Protein AF-A0A139NSR2-F1 (afdb_monomer_lite)

InterPro domains:
  IPR011004 Trimeric LpxA-like superfamily [SSF51161] (2-36)
  IPR039369 Galactoside O-acetyltransferase LacA-like [PTHR43017] (2-36)

Organism: Streptococcus oralis (NCBI:txid1303)

pLDDT: mean 91.3, std 7.59, range [63.25, 97.0]

Radius of gyration: 11.12 Å; chains: 1; bounding box: 16×28×26 Å

Foldseek 3Di:
DAEDPPECDPDDDDPQFYWYDVPIDTPGGHDPVVVVDDPPD

Structure (mmCIF, N/CA/C/O backbone):
data_AF-A0A139NSR2-F1
#
_entry.id   AF-A0A139NSR2-F1
#
loop_
_atom_site.group_PDB
_atom_site.id
_atom_site.type_symbol
_atom_site.label_atom_id
_atom_site.label_alt_id
_atom_site.label_comp_id
_atom_site.label_asym_id
_atom_site.label_entity_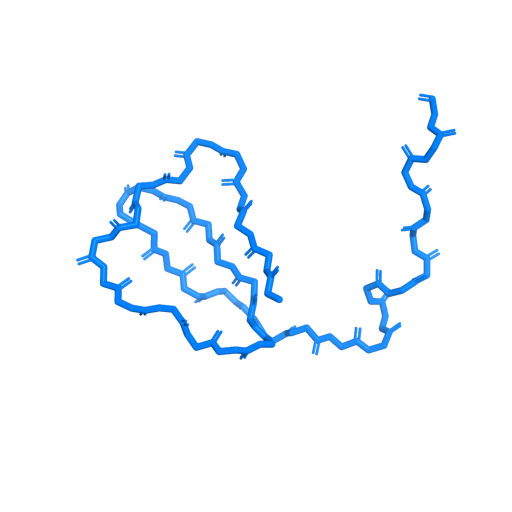id
_atom_site.label_seq_id
_atom_site.pdbx_PDB_ins_code
_atom_site.Cartn_x
_atom_site.Cartn_y
_atom_site.Cartn_z
_atom_site.occupancy
_atom_site.B_iso_or_equiv
_atom_site.auth_seq_id
_atom_site.auth_comp_id
_atom_site.auth_asym_id
_atom_site.auth_atom_id
_atom_site.pdbx_PDB_model_num
ATOM 1 N N . MET A 1 1 ? -8.479 1.179 0.319 1.00 85.19 1 MET A N 1
ATOM 2 C CA . MET A 1 1 ? -7.068 1.024 -0.110 1.00 85.19 1 MET A CA 1
ATOM 3 C C . MET A 1 1 ? -6.442 2.402 -0.269 1.00 85.19 1 MET A C 1
ATOM 5 O O . MET A 1 1 ? -7.187 3.341 -0.524 1.00 85.19 1 MET A O 1
ATOM 9 N N . VAL A 1 2 ? -5.123 2.529 -0.110 1.00 93.44 2 VAL A N 1
ATOM 10 C CA . VAL A 1 2 ? -4.389 3.803 -0.243 1.00 93.44 2 VAL A CA 1
ATOM 11 C C . VAL A 1 2 ? -3.185 3.611 -1.166 1.00 93.44 2 VAL A C 1
ATOM 13 O O . VAL A 1 2 ? -2.428 2.653 -1.000 1.00 93.44 2 VAL A O 1
ATOM 16 N N . ILE A 1 3 ? -2.994 4.540 -2.108 1.00 94.44 3 ILE A N 1
ATOM 17 C CA . ILE A 1 3 ? -1.833 4.589 -3.007 1.00 94.44 3 ILE A CA 1
ATOM 18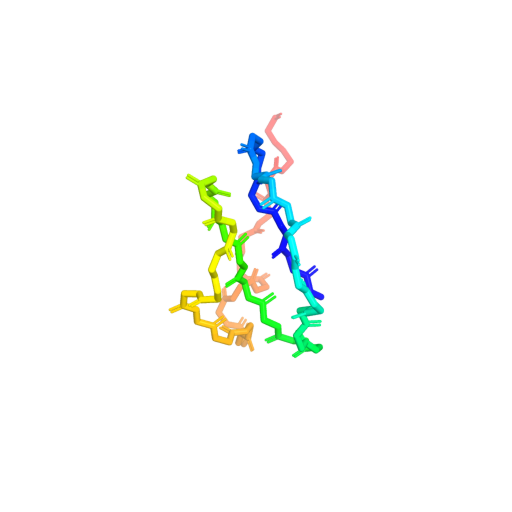 C C . ILE A 1 3 ? -1.085 5.900 -2.761 1.00 94.44 3 ILE A C 1
ATOM 20 O O . ILE A 1 3 ? -1.672 6.976 -2.855 1.00 94.44 3 ILE A O 1
ATOM 24 N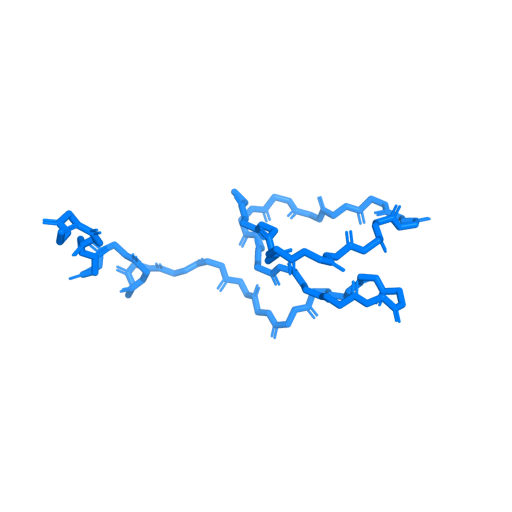 N . GLY A 1 4 ? 0.208 5.820 -2.446 1.00 93.19 4 GLY A N 1
ATOM 25 C CA . GLY A 1 4 ? 1.035 7.015 -2.259 1.00 93.19 4 GLY A CA 1
ATOM 26 C C . GLY A 1 4 ? 1.261 7.776 -3.566 1.00 93.19 4 GLY A C 1
ATOM 27 O O . GLY A 1 4 ? 1.410 7.168 -4.631 1.00 93.19 4 GLY A O 1
ATOM 28 N N . GLY A 1 5 ? 1.338 9.105 -3.489 1.00 95.00 5 GLY A N 1
ATOM 29 C CA . GLY A 1 5 ? 1.663 9.952 -4.639 1.00 95.00 5 GLY A CA 1
ATOM 30 C C . GLY A 1 5 ? 2.988 9.548 -5.300 1.00 95.00 5 GLY A C 1
ATOM 31 O O . GLY A 1 5 ? 3.945 9.183 -4.620 1.00 95.00 5 GLY A O 1
ATOM 32 N N . GLY A 1 6 ? 3.032 9.579 -6.635 1.00 93.94 6 GLY A N 1
ATOM 33 C CA . GLY A 1 6 ? 4.212 9.184 -7.417 1.00 93.94 6 GLY A CA 1
ATOM 34 C C . GLY A 1 6 ? 4.408 7.671 -7.588 1.00 93.94 6 GLY A C 1
ATOM 35 O O . GLY A 1 6 ? 5.439 7.245 -8.106 1.00 93.94 6 GLY A O 1
ATOM 36 N N . SER A 1 7 ? 3.442 6.848 -7.170 1.00 96.62 7 SER A N 1
ATOM 37 C CA . SER A 1 7 ? 3.524 5.397 -7.357 1.00 96.62 7 SER A CA 1
ATOM 38 C C . SER A 1 7 ? 3.201 4.974 -8.790 1.00 96.62 7 SER A C 1
ATOM 40 O O . SER A 1 7 ? 2.280 5.506 -9.404 1.00 96.62 7 SER A O 1
ATOM 42 N N . VAL A 1 8 ? 3.908 3.960 -9.297 1.00 96.75 8 VAL A N 1
ATOM 43 C CA . VAL A 1 8 ? 3.624 3.336 -10.602 1.00 96.75 8 VAL A CA 1
ATOM 44 C C . VAL A 1 8 ? 3.161 1.906 -10.367 1.00 96.75 8 VAL A C 1
ATOM 46 O O . VAL A 1 8 ? 3.953 1.016 -10.046 1.00 96.75 8 VAL A O 1
ATOM 49 N N . VAL A 1 9 ? 1.851 1.703 -10.472 1.00 95.38 9 VAL A N 1
ATOM 50 C CA . VAL A 1 9 ? 1.202 0.415 -10.221 1.00 95.38 9 VAL A CA 1
ATOM 51 C C . VAL A 1 9 ? 1.330 -0.462 -11.460 1.00 95.38 9 VAL A C 1
ATOM 53 O O . VAL A 1 9 ? 0.821 -0.128 -12.523 1.00 95.38 9 VAL A O 1
ATOM 56 N N . VAL A 1 10 ? 2.038 -1.581 -11.313 1.00 96.62 10 VAL A N 1
ATOM 57 C CA . VAL A 1 10 ? 2.320 -2.528 -12.409 1.00 96.62 10 VAL A CA 1
ATOM 58 C C . VAL A 1 10 ? 1.641 -3.889 -12.222 1.00 96.62 10 VAL A C 1
ATOM 60 O O . VAL A 1 10 ? 1.784 -4.765 -13.069 1.00 96.62 10 VAL A O 1
ATOM 63 N N . LYS A 1 11 ? 0.952 -4.090 -11.093 1.00 93.94 11 LYS A N 1
ATOM 64 C CA . LYS A 1 11 ? 0.237 -5.315 -10.703 1.00 93.94 11 LYS A CA 1
ATOM 65 C C . LYS A 1 11 ? -0.952 -4.943 -9.822 1.00 93.94 11 LYS A C 1
ATOM 67 O O . LYS A 1 11 ? -0.943 -3.866 -9.226 1.00 93.94 11 LYS A O 1
ATOM 72 N N . ASP A 1 12 ? -1.916 -5.849 -9.708 1.00 95.62 12 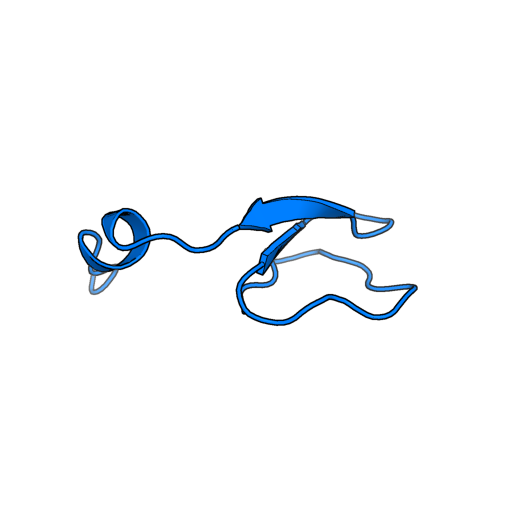ASP A N 1
ATOM 73 C CA . ASP A 1 12 ? -3.072 -5.671 -8.833 1.00 95.62 12 ASP A CA 1
ATOM 74 C C . ASP A 1 12 ? -2.661 -5.454 -7.376 1.00 95.62 12 ASP A C 1
ATOM 76 O O . ASP A 1 12 ? -1.685 -6.030 -6.880 1.00 95.62 12 ASP A O 1
ATOM 80 N N . ILE A 1 13 ? -3.429 -4.605 -6.693 1.00 94.31 13 ILE A N 1
ATOM 81 C CA . ILE A 1 13 ? -3.211 -4.257 -5.293 1.00 94.31 13 ILE A CA 1
ATOM 82 C C . ILE A 1 13 ? -4.393 -4.780 -4.477 1.00 94.31 13 ILE A C 1
ATOM 84 O O . ILE A 1 13 ? -5.532 -4.449 -4.800 1.00 94.31 13 ILE A O 1
ATOM 88 N N . PRO A 1 14 ? -4.145 -5.579 -3.425 1.00 93.81 14 PRO A N 1
ATOM 89 C CA . PRO A 1 14 ? -5.208 -6.125 -2.598 1.00 93.81 14 PRO A CA 1
ATOM 90 C C . PRO A 1 14 ? -5.971 -5.023 -1.857 1.00 93.81 14 PRO A C 1
ATOM 92 O O . PRO A 1 14 ? -5.398 -4.002 -1.453 1.00 93.81 14 PRO A O 1
ATOM 95 N N . ASP A 1 15 ? -7.258 -5.266 -1.618 1.00 94.88 15 ASP A N 1
ATOM 96 C CA . ASP A 1 15 ? -8.093 -4.410 -0.782 1.00 94.88 15 ASP A CA 1
ATOM 97 C C . ASP A 1 15 ? -7.486 -4.217 0.613 1.00 94.88 15 ASP A C 1
ATOM 99 O O . ASP A 1 15 ? -6.711 -5.034 1.111 1.00 94.88 15 ASP A O 1
ATOM 103 N N . ASN A 1 16 ? -7.848 -3.111 1.266 1.00 94.56 16 ASN A N 1
ATOM 104 C CA . ASN A 1 16 ? -7.377 -2.776 2.616 1.00 94.56 16 ASN A CA 1
ATOM 105 C C . ASN A 1 16 ? -5.848 -2.749 2.771 1.00 94.56 16 ASN A C 1
ATOM 107 O O . ASN A 1 16 ? -5.330 -3.006 3.854 1.00 94.56 16 ASN A O 1
ATOM 111 N N . SER A 1 17 ? -5.117 -2.407 1.712 1.00 95.56 17 SER A N 1
ATOM 112 C CA . SER A 1 17 ? -3.666 -2.248 1.762 1.00 95.56 17 SER A CA 1
ATOM 113 C C . SER A 1 17 ? -3.218 -0.811 1.494 1.00 95.56 17 SER A C 1
ATOM 115 O O . SER A 1 17 ? -3.942 -0.001 0.901 1.00 95.56 17 SER A O 1
ATOM 117 N N . VAL A 1 18 ? -2.018 -0.504 1.985 1.00 95.31 18 VAL A N 1
ATOM 118 C CA . VAL A 1 18 ? -1.265 0.711 1.685 1.00 95.31 18 VAL A CA 1
ATOM 119 C C . VAL A 1 18 ? -0.106 0.317 0.783 1.00 95.31 18 VAL A C 1
ATOM 121 O O . VAL A 1 18 ? 0.717 -0.529 1.155 1.00 95.31 18 VAL A O 1
ATOM 124 N N . ALA A 1 19 ? -0.036 0.927 -0.396 1.00 97.00 19 ALA A N 1
ATOM 125 C CA . ALA A 1 19 ? 0.985 0.630 -1.388 1.00 97.00 19 ALA A CA 1
ATOM 126 C C . ALA A 1 19 ? 1.648 1.899 -1.927 1.00 97.00 19 ALA A C 1
ATOM 128 O O . ALA A 1 19 ? 0.990 2.918 -2.147 1.00 97.00 19 ALA A O 1
ATOM 129 N N . VAL A 1 20 ? 2.967 1.842 -2.124 1.00 96.88 20 VAL A N 1
ATOM 130 C CA . VAL A 1 20 ? 3.766 2.995 -2.564 1.00 96.88 20 VAL A CA 1
ATOM 131 C C . VAL A 1 20 ? 4.921 2.587 -3.482 1.00 96.88 20 VAL A C 1
ATOM 133 O O . VAL A 1 20 ? 5.361 1.435 -3.476 1.00 96.88 20 VAL A O 1
ATOM 136 N N . GLY A 1 21 ? 5.442 3.552 -4.242 1.00 95.62 21 GLY A N 1
ATOM 137 C CA . GLY A 1 21 ? 6.717 3.456 -4.958 1.00 95.62 21 GLY A CA 1
ATOM 138 C C . GLY A 1 21 ? 6.608 3.160 -6.456 1.00 95.62 21 GLY A C 1
ATOM 139 O O . GLY A 1 21 ? 5.524 2.975 -7.009 1.00 95.62 21 GLY A O 1
ATOM 140 N N . ASN A 1 22 ? 7.764 3.118 -7.118 1.00 96.75 22 ASN A N 1
ATOM 141 C CA . ASN A 1 22 ? 7.912 2.791 -8.534 1.00 96.75 22 ASN A CA 1
ATOM 142 C C . ASN A 1 22 ? 9.043 1.749 -8.707 1.00 96.75 22 ASN A C 1
ATOM 144 O O . ASN A 1 22 ? 10.209 2.114 -8.547 1.00 96.75 22 ASN A O 1
ATOM 148 N N . PRO A 1 23 ? 8.738 0.468 -8.998 1.00 94.31 23 PRO A N 1
ATOM 149 C CA . PRO A 1 23 ? 7.394 -0.107 -9.121 1.00 94.31 23 PRO A CA 1
ATOM 150 C C . PRO A 1 23 ? 6.670 -0.186 -7.765 1.00 94.31 23 PRO A C 1
ATOM 152 O O . PRO A 1 23 ? 7.305 -0.389 -6.728 1.00 94.31 23 PRO A O 1
ATOM 155 N N . CYS A 1 24 ? 5.342 -0.033 -7.775 1.00 96.81 24 CYS A N 1
ATOM 156 C CA . CYS A 1 24 ? 4.514 0.017 -6.567 1.00 96.81 24 CYS A CA 1
ATOM 157 C C . CYS A 1 24 ? 4.521 -1.317 -5.805 1.00 96.81 24 CYS A C 1
ATOM 159 O O . CYS A 1 24 ? 4.392 -2.387 -6.407 1.00 96.81 24 CYS A O 1
ATOM 161 N N . LYS A 1 25 ? 4.659 -1.253 -4.475 1.00 95.81 25 LYS A N 1
ATOM 162 C CA . LYS A 1 25 ? 4.647 -2.413 -3.572 1.00 95.81 25 LYS A CA 1
ATOM 163 C C . LYS A 1 25 ? 3.742 -2.156 -2.373 1.00 95.81 25 LYS A C 1
ATOM 165 O O . LYS A 1 25 ? 3.712 -1.047 -1.840 1.00 95.81 25 LYS A O 1
ATOM 170 N N . VAL A 1 26 ? 3.051 -3.203 -1.924 1.00 96.06 26 VAL A N 1
ATOM 171 C CA . VAL A 1 26 ? 2.302 -3.190 -0.661 1.00 96.06 26 VAL A CA 1
ATOM 172 C C . VAL A 1 26 ? 3.293 -3.141 0.497 1.00 96.06 26 VAL A C 1
ATOM 174 O O . VAL A 1 26 ? 4.184 -3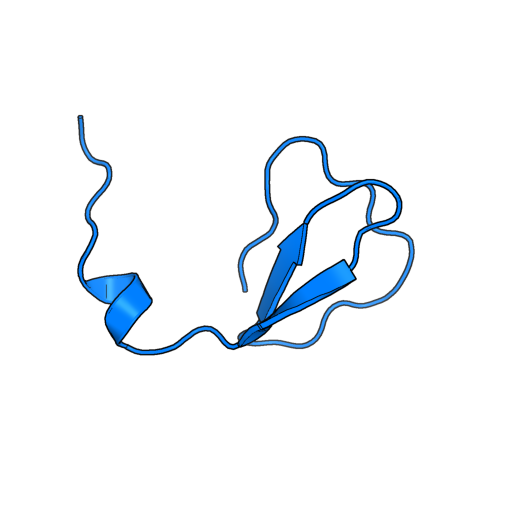.984 0.580 1.00 96.06 26 VAL A O 1
ATOM 177 N N . ILE A 1 27 ? 3.137 -2.157 1.381 1.00 95.25 27 ILE A N 1
ATOM 178 C CA . ILE A 1 27 ? 4.018 -1.964 2.542 1.00 95.25 27 ILE A CA 1
ATOM 179 C C . ILE A 1 27 ? 3.359 -2.382 3.858 1.00 95.25 27 ILE A C 1
ATOM 181 O O . ILE A 1 27 ? 4.058 -2.787 4.782 1.00 95.25 27 ILE A O 1
ATOM 185 N N . ARG A 1 28 ? 2.025 -2.299 3.951 1.00 94.31 28 ARG A N 1
ATOM 186 C CA . ARG A 1 28 ? 1.235 -2.759 5.105 1.00 94.31 28 ARG A CA 1
ATOM 187 C C . ARG A 1 28 ? -0.258 -2.834 4.780 1.00 94.31 28 ARG A C 1
ATOM 189 O O . ARG A 1 28 ? -0.706 -2.286 3.774 1.00 94.31 28 ARG A O 1
ATOM 196 N N . ALA A 1 29 ? -1.025 -3.454 5.672 1.00 95.19 29 ALA A N 1
ATOM 197 C CA . ALA A 1 29 ? -2.482 -3.359 5.685 1.00 95.19 29 ALA A CA 1
ATOM 198 C C . ALA A 1 29 ? -2.962 -2.030 6.306 1.00 95.19 29 ALA A C 1
ATOM 200 O O . ALA A 1 29 ? -2.255 -1.391 7.094 1.00 95.19 29 ALA A O 1
ATOM 201 N N . ILE A 1 30 ? -4.175 -1.624 5.942 1.00 93.81 30 ILE A N 1
ATOM 202 C CA . ILE A 1 30 ? -4.921 -0.535 6.574 1.00 93.81 30 ILE A CA 1
ATOM 203 C C . ILE A 1 30 ? -5.495 -1.065 7.889 1.00 93.81 30 ILE A C 1
ATOM 205 O O . ILE A 1 30 ? -6.088 -2.142 7.924 1.00 93.81 30 ILE A O 1
ATOM 209 N N . THR A 1 31 ? -5.316 -0.305 8.965 1.00 93.00 31 THR A N 1
ATOM 210 C CA . THR A 1 31 ? -5.802 -0.630 10.313 1.00 93.00 31 THR A CA 1
ATOM 211 C C . THR A 1 31 ? -6.604 0.541 10.881 1.00 93.00 31 THR A C 1
ATOM 213 O O . THR A 1 31 ? -6.606 1.630 10.309 1.00 93.00 31 THR A O 1
ATOM 216 N N . ASP A 1 32 ? -7.276 0.354 12.020 1.00 90.94 32 ASP A N 1
ATOM 217 C CA . ASP A 1 32 ? -8.035 1.431 12.679 1.00 90.94 32 ASP A CA 1
ATOM 218 C C . ASP A 1 32 ? -7.175 2.630 13.102 1.00 90.94 32 ASP A C 1
ATOM 220 O O . ASP A 1 32 ? -7.705 3.719 13.314 1.00 90.94 32 ASP A O 1
ATOM 224 N N . ASP A 1 33 ? -5.854 2.460 13.192 1.00 87.94 33 ASP A N 1
ATOM 225 C CA . ASP A 1 33 ? -4.926 3.552 13.489 1.00 87.94 33 ASP A CA 1
ATOM 226 C C . ASP A 1 33 ? -4.888 4.603 12.365 1.00 87.94 33 ASP A C 1
ATOM 228 O O . ASP A 1 33 ? -4.761 5.793 12.637 1.00 87.94 33 ASP A O 1
ATOM 232 N N 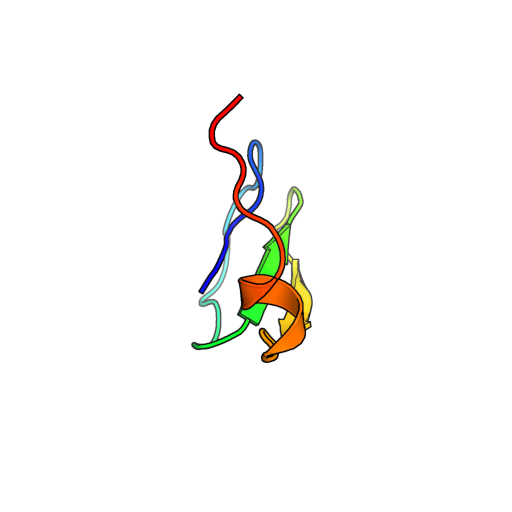. ASP A 1 34 ? -5.121 4.184 11.115 1.00 86.94 34 ASP A N 1
ATOM 233 C CA . ASP A 1 34 ? -5.178 5.060 9.934 1.00 86.94 34 ASP A CA 1
ATOM 234 C C . ASP A 1 34 ? -6.362 6.045 9.989 1.00 86.94 34 ASP A C 1
ATOM 236 O O . ASP A 1 34 ? -6.345 7.078 9.331 1.00 86.94 34 ASP A O 1
ATOM 240 N N . LYS A 1 35 ? -7.389 5.753 10.802 1.00 86.38 35 LYS A N 1
ATOM 241 C CA . LYS A 1 35 ? -8.561 6.628 10.988 1.00 86.38 35 LYS A CA 1
ATOM 242 C C . LYS A 1 35 ? -8.296 7.793 11.941 1.00 86.38 35 LYS A C 1
ATOM 244 O O . LYS A 1 35 ? -9.128 8.688 12.042 1.00 86.38 35 LYS A O 1
ATOM 249 N N . LYS A 1 36 ? -7.200 7.755 12.705 1.00 84.81 36 LYS A N 1
ATOM 250 C CA . LYS A 1 36 ? -6.929 8.732 13.773 1.00 84.81 36 LYS A CA 1
ATOM 251 C C . LYS A 1 36 ? -6.393 10.061 13.243 1.00 84.81 36 LYS A C 1
ATOM 253 O O . LYS A 1 36 ? -6.334 11.033 13.992 1.00 84.81 36 LYS A O 1
ATOM 258 N N . THR A 1 37 ? -5.981 10.103 11.982 1.00 79.25 37 THR A N 1
ATOM 259 C CA . THR A 1 37 ? -5.363 11.265 11.348 1.00 79.25 37 THR A CA 1
ATOM 260 C C . THR A 1 37 ? -6.317 11.909 10.348 1.00 79.25 37 THR A C 1
ATOM 262 O O . THR A 1 37 ? -6.539 11.397 9.255 1.00 79.25 37 THR A O 1
ATOM 265 N N . ASN A 1 38 ? -6.832 13.086 10.707 1.00 74.94 38 ASN A N 1
ATOM 266 C CA . ASN A 1 38 ? -7.536 13.971 9.782 1.00 74.94 38 ASN A CA 1
ATOM 267 C C . ASN A 1 38 ? -6.520 14.967 9.209 1.00 74.94 38 ASN A C 1
ATOM 269 O O . ASN A 1 38 ? -5.872 15.694 9.964 1.00 74.94 38 ASN A O 1
ATOM 273 N N . TRP A 1 39 ? -6.356 14.985 7.886 1.00 73.94 39 TRP A N 1
ATOM 274 C CA . TRP A 1 39 ? -5.369 15.823 7.189 1.00 73.94 39 TRP A CA 1
ATOM 275 C C . TRP A 1 39 ? -5.945 17.168 6.703 1.00 73.94 39 TRP A C 1
ATOM 277 O O . TRP A 1 39 ? -5.412 17.759 5.768 1.00 73.94 39 TRP A O 1
ATOM 287 N N . ASP A 1 40 ? -7.002 17.671 7.348 1.00 75.69 40 ASP A N 1
ATOM 288 C CA . ASP A 1 40 ? -7.710 18.916 7.001 1.00 75.69 40 ASP A CA 1
ATOM 289 C C . ASP A 1 40 ? -6.945 20.188 7.438 1.00 75.69 40 ASP A C 1
ATOM 291 O O . ASP A 1 40 ? -7.453 20.995 8.220 1.00 75.69 40 ASP A O 1
ATOM 295 N N . ARG A 1 41 ? -5.693 20.351 6.993 1.00 63.25 41 ARG A N 1
ATOM 296 C CA . ARG A 1 41 ? -4.879 21.550 7.258 1.00 63.25 41 ARG A CA 1
ATOM 297 C C . ARG A 1 41 ? -4.980 22.588 6.147 1.00 63.25 41 ARG A C 1
ATOM 299 O O . ARG A 1 41 ? -4.902 22.188 4.967 1.00 63.25 41 ARG A O 1
#

Sequence (41 aa):
MVIGGGSVVVKDIPDNSVAVGNPCKVIRAITDDDKKTNWDR

Secondary structure (DSSP, 8-state):
-EE-TT----S---TTEEEETTTTEEEEE--GGGGG-----